Protein AF-A0AAV5KL63-F1 (afdb_monomer_lite)

Foldseek 3Di:
DPPVDDDDDDPAQQDPPRAHPQPLCPCLVVLVVCCVVVVPQEAEAEAPPHSNRVSSQVSCVVVVHHYHYDYPPPDDPPDPVVVVSVVVD

Structure (mmCIF, N/CA/C/O backbone):
data_AF-A0AAV5KL63-F1
#
_entry.id   AF-A0AAV5KL63-F1
#
loop_
_atom_site.group_PDB
_atom_site.id
_atom_site.type_symbol
_atom_site.label_atom_id
_atom_site.label_alt_id
_atom_site.label_comp_id
_atom_site.label_asym_id
_atom_site.label_entity_id
_atom_site.label_seq_id
_atom_site.pdbx_PDB_ins_code
_atom_site.Cartn_x
_atom_site.Cartn_y
_atom_site.Cartn_z
_atom_site.occupancy
_atom_site.B_iso_or_equiv
_atom_site.auth_seq_id
_atom_site.auth_comp_id
_atom_site.auth_asym_id
_atom_site.auth_atom_id
_atom_site.pdbx_PDB_model_num
ATOM 1 N N . MET A 1 1 ? 10.370 19.356 11.150 1.00 42.66 1 MET A N 1
ATOM 2 C CA . MET A 1 1 ? 8.904 19.258 10.974 1.00 42.66 1 MET A CA 1
ATOM 3 C C . MET A 1 1 ? 8.459 17.876 11.418 1.00 42.66 1 MET A C 1
ATOM 5 O O . MET A 1 1 ? 8.950 16.909 10.861 1.00 42.66 1 MET A O 1
ATOM 9 N N . THR A 1 2 ? 7.526 17.759 12.354 1.00 50.31 2 THR A N 1
ATOM 10 C CA . THR A 1 2 ? 6.673 16.561 12.456 1.00 50.31 2 THR A CA 1
ATOM 11 C C . THR A 1 2 ? 5.236 17.042 12.600 1.00 50.31 2 THR A C 1
ATOM 13 O O . THR A 1 2 ? 4.588 16.856 13.621 1.00 50.31 2 THR A O 1
ATOM 16 N N . GLY A 1 3 ? 4.752 17.750 11.575 1.00 67.06 3 GLY A N 1
ATOM 17 C CA . GLY A 1 3 ? 3.381 18.264 11.498 1.00 67.06 3 GLY A CA 1
ATOM 18 C C . GLY A 1 3 ? 2.353 17.145 11.306 1.00 67.06 3 GLY A C 1
ATOM 19 O O . GLY A 1 3 ? 1.673 17.116 10.291 1.00 67.06 3 GLY A O 1
ATOM 20 N N . GLY A 1 4 ? 2.299 16.180 12.228 1.00 84.81 4 GLY A N 1
ATOM 21 C CA . GLY A 1 4 ? 1.395 15.026 12.181 1.00 84.81 4 GLY A CA 1
ATOM 22 C C . GLY A 1 4 ? 1.849 13.857 11.297 1.00 84.81 4 GLY A C 1
ATOM 23 O O . GLY A 1 4 ? 1.171 12.834 11.261 1.00 84.81 4 GLY A O 1
ATOM 24 N N . LEU A 1 5 ? 2.994 13.960 10.610 1.00 88.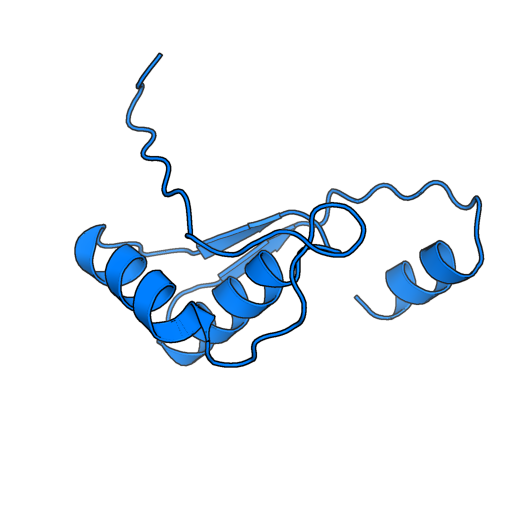88 5 LEU A N 1
ATOM 25 C CA . LEU A 1 5 ? 3.493 12.899 9.729 1.00 88.88 5 LEU A CA 1
ATOM 26 C C . LEU A 1 5 ? 4.161 11.761 10.521 1.00 88.88 5 LEU A C 1
ATOM 28 O O . LEU A 1 5 ? 5.149 11.988 11.223 1.00 88.88 5 LEU A O 1
ATOM 32 N N . LYS A 1 6 ? 3.663 10.530 10.347 1.00 92.81 6 LYS A N 1
ATOM 33 C CA . LYS A 1 6 ? 4.303 9.290 10.813 1.00 92.81 6 LYS A CA 1
ATOM 34 C C . LYS A 1 6 ? 4.909 8.537 9.633 1.00 92.81 6 LYS A C 1
ATOM 36 O O . LYS A 1 6 ? 4.266 8.387 8.599 1.00 92.81 6 LYS A O 1
ATOM 41 N N . VAL A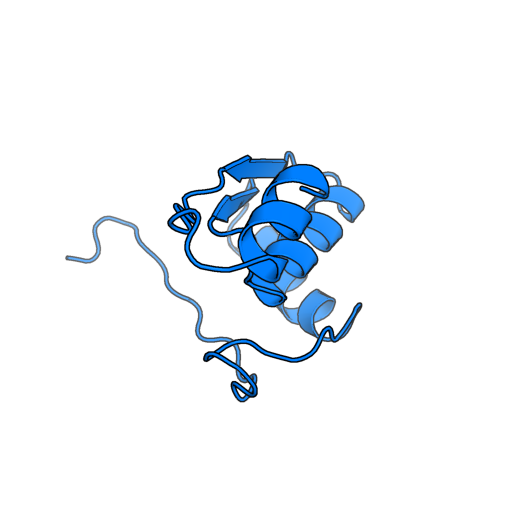 1 7 ? 6.134 8.042 9.804 1.00 93.00 7 VAL A N 1
ATOM 42 C CA . VAL A 1 7 ? 6.873 7.304 8.771 1.00 93.00 7 VAL A CA 1
ATOM 43 C C . VAL A 1 7 ? 7.218 5.916 9.296 1.00 93.00 7 VAL A C 1
ATOM 45 O O . VAL A 1 7 ? 7.817 5.788 10.363 1.00 93.00 7 VAL A O 1
ATOM 48 N N . TYR A 1 8 ? 6.855 4.884 8.536 1.00 92.81 8 TYR A N 1
ATOM 49 C CA . TYR A 1 8 ? 7.170 3.490 8.842 1.00 92.81 8 TYR A CA 1
ATOM 50 C C . TYR A 1 8 ? 8.246 2.978 7.888 1.00 92.81 8 TYR A C 1
ATOM 52 O O . TYR A 1 8 ? 8.041 2.948 6.676 1.00 92.81 8 TYR A O 1
ATOM 60 N N . TYR A 1 9 ? 9.375 2.534 8.440 1.00 90.62 9 TYR A N 1
ATOM 61 C CA . TYR A 1 9 ? 10.383 1.793 7.687 1.00 90.62 9 TYR A CA 1
ATOM 62 C C . TYR A 1 9 ? 10.047 0.304 7.736 1.00 90.62 9 TYR A C 1
ATOM 64 O O . TYR A 1 9 ? 10.102 -0.322 8.794 1.00 90.62 9 TYR A O 1
ATOM 72 N N . VAL A 1 10 ? 9.680 -0.260 6.589 1.00 87.06 10 VAL A N 1
ATOM 73 C CA . VAL A 1 10 ? 9.431 -1.699 6.452 1.00 87.06 10 VAL A CA 1
ATOM 74 C C . VAL A 1 10 ? 10.781 -2.406 6.265 1.00 87.06 10 VAL A C 1
ATOM 76 O O . VAL A 1 10 ? 11.555 -1.971 5.410 1.00 87.06 10 VAL A O 1
ATOM 79 N N . PRO A 1 11 ? 11.093 -3.480 7.017 1.00 83.00 11 PRO A N 1
ATOM 80 C CA . PRO A 1 11 ? 12.407 -4.131 7.004 1.00 83.00 11 PRO A CA 1
ATOM 81 C C . PRO A 1 11 ? 12.610 -5.043 5.778 1.00 83.00 11 PRO A C 1
ATOM 83 O O . PRO A 1 11 ? 13.083 -6.170 5.898 1.00 83.00 11 PRO A O 1
ATOM 86 N N . TRP A 1 12 ? 12.253 -4.564 4.587 1.00 81.38 12 TRP A N 1
ATOM 87 C CA . TRP A 1 12 ? 12.505 -5.251 3.326 1.00 81.38 12 TRP A CA 1
ATOM 88 C C . TRP A 1 12 ? 13.750 -4.689 2.648 1.00 81.38 12 TRP A C 1
ATOM 90 O O . TRP A 1 12 ? 13.908 -3.476 2.511 1.00 81.38 12 TRP A O 1
ATOM 100 N N . ARG A 1 13 ? 14.641 -5.580 2.202 1.00 82.00 13 ARG A N 1
ATOM 101 C CA . ARG A 1 13 ? 15.832 -5.174 1.454 1.00 82.00 13 ARG A CA 1
ATOM 102 C C . ARG A 1 13 ? 15.442 -4.783 0.026 1.00 82.00 13 ARG A C 1
ATOM 104 O O . ARG A 1 13 ? 14.851 -5.611 -0.668 1.00 82.00 13 ARG A O 1
ATOM 111 N N . PRO A 1 14 ? 15.788 -3.567 -0.431 1.00 83.31 14 PRO A N 1
ATOM 112 C CA . PRO A 1 14 ? 15.637 -3.205 -1.830 1.00 83.31 14 PRO A CA 1
ATOM 113 C C . PRO A 1 14 ? 16.462 -4.136 -2.719 1.00 83.31 14 PRO A C 1
ATOM 115 O O . PRO A 1 14 ? 17.546 -4.575 -2.337 1.00 83.31 14 PRO A O 1
ATOM 118 N N . PHE A 1 15 ? 15.946 -4.406 -3.909 1.00 81.88 15 PHE A N 1
ATOM 119 C CA . PHE A 1 15 ? 16.576 -5.238 -4.920 1.00 81.88 15 PHE A CA 1
ATOM 120 C C . PHE A 1 15 ? 16.869 -4.403 -6.175 1.00 81.88 15 PHE A C 1
ATOM 122 O O . PHE A 1 15 ? 17.872 -3.693 -6.224 1.00 81.88 15 PHE A O 1
ATOM 129 N N . LEU A 1 16 ? 15.984 -4.426 -7.172 1.00 76.31 16 LEU A N 1
ATOM 130 C CA . LEU A 1 16 ? 16.164 -3.723 -8.440 1.00 76.31 16 LEU A CA 1
ATOM 131 C C . LEU A 1 16 ? 15.546 -2.321 -8.367 1.00 76.31 16 LEU A C 1
ATOM 133 O O . LEU A 1 16 ? 14.424 -2.165 -7.898 1.00 76.31 16 LEU A O 1
ATOM 137 N N . MET A 1 17 ? 16.265 -1.289 -8.825 1.00 75.69 17 MET A N 1
ATOM 138 C CA . MET A 1 17 ? 15.776 0.105 -8.866 1.00 75.69 17 MET A CA 1
ATOM 139 C C . MET A 1 17 ? 15.238 0.629 -7.519 1.00 75.69 17 MET A C 1
ATOM 141 O O . MET A 1 17 ? 14.286 1.404 -7.471 1.00 75.69 17 ME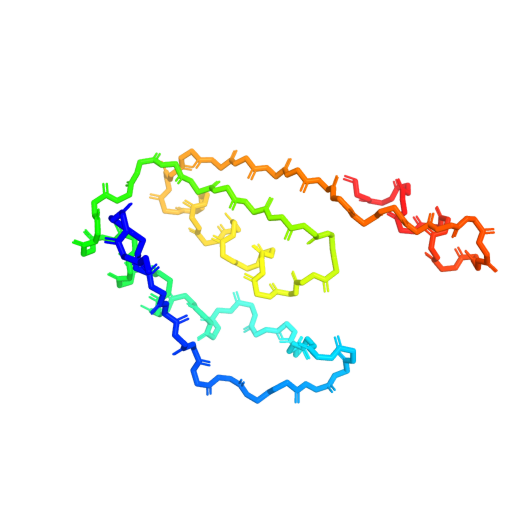T A O 1
ATOM 145 N N . LYS A 1 18 ? 15.860 0.212 -6.406 1.00 79.44 18 LYS A N 1
ATOM 146 C CA . LYS A 1 18 ? 15.416 0.512 -5.028 1.00 79.44 18 LYS A CA 1
ATOM 147 C C . LYS A 1 18 ? 14.006 -0.005 -4.696 1.00 79.44 1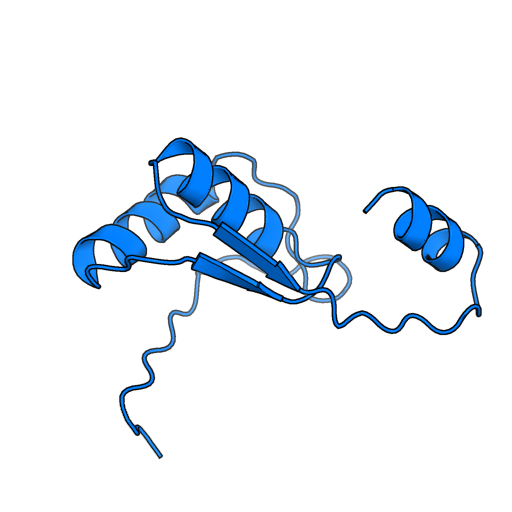8 LYS A C 1
ATOM 149 O O . LYS A 1 18 ? 13.389 0.468 -3.747 1.00 79.44 18 LYS A O 1
ATOM 154 N N . ASN A 1 19 ? 13.523 -0.984 -5.449 1.00 79.69 19 ASN A N 1
ATOM 155 C CA . ASN A 1 19 ? 12.247 -1.643 -5.246 1.00 79.69 19 ASN A CA 1
ATOM 156 C C . ASN A 1 19 ? 12.456 -3.092 -4.793 1.00 79.69 19 ASN A C 1
ATOM 158 O O . ASN A 1 19 ? 13.520 -3.670 -5.012 1.00 79.69 19 ASN A O 1
ATOM 162 N N . THR A 1 20 ? 11.460 -3.685 -4.146 1.00 84.44 20 THR A N 1
ATOM 163 C CA . THR A 1 20 ? 11.503 -5.086 -3.702 1.00 84.44 20 THR A CA 1
ATOM 164 C C . THR A 1 20 ? 10.910 -5.998 -4.774 1.00 84.44 20 THR A C 1
ATOM 166 O O . THR A 1 20 ? 10.176 -5.535 -5.648 1.00 84.44 20 THR A O 1
ATOM 169 N N . LEU A 1 21 ? 11.194 -7.301 -4.719 1.00 84.44 21 LEU A N 1
ATOM 170 C CA . LEU A 1 21 ? 10.416 -8.265 -5.504 1.00 84.44 21 LEU A CA 1
ATOM 171 C C . LEU A 1 21 ? 8.954 -8.276 -5.016 1.00 84.44 21 LEU A C 1
ATOM 173 O O . LEU A 1 21 ? 8.726 -7.988 -3.837 1.00 84.44 21 LEU A O 1
ATOM 177 N N . PRO A 1 22 ? 7.975 -8.610 -5.879 1.00 81.50 22 PRO A N 1
ATOM 178 C CA . PRO A 1 22 ? 6.619 -8.896 -5.433 1.00 81.50 22 PRO A CA 1
ATOM 179 C C . PRO A 1 22 ? 6.646 -10.044 -4.420 1.00 81.50 22 PRO A C 1
ATOM 181 O O . PRO A 1 22 ? 7.099 -11.150 -4.710 1.00 81.50 22 PRO A O 1
ATOM 184 N N . THR A 1 23 ? 6.194 -9.754 -3.211 1.00 78.88 23 THR A N 1
ATOM 185 C CA . THR A 1 23 ? 6.020 -10.693 -2.107 1.00 78.88 23 THR A CA 1
ATOM 186 C C . THR A 1 23 ? 4.605 -11.273 -2.056 1.00 78.88 23 THR A C 1
ATOM 188 O O . THR A 1 23 ? 4.392 -12.241 -1.327 1.00 78.88 23 THR A O 1
ATOM 191 N N . PHE A 1 24 ? 3.664 -10.698 -2.821 1.00 74.75 24 PHE A N 1
ATOM 192 C CA . PHE A 1 24 ? 2.221 -10.972 -2.907 1.00 74.75 24 PHE A CA 1
ATOM 193 C C . PHE A 1 24 ? 1.467 -10.869 -1.581 1.00 74.75 24 PHE A C 1
ATOM 195 O O . PHE A 1 24 ? 0.507 -10.120 -1.511 1.00 74.75 24 PHE A O 1
ATOM 202 N N . TYR A 1 25 ? 1.890 -11.596 -0.545 1.00 82.31 25 TYR A N 1
ATOM 203 C CA . TYR A 1 25 ? 1.328 -11.586 0.809 1.00 82.31 25 TYR A CA 1
ATOM 204 C C . TYR A 1 25 ? 2.358 -11.246 1.892 1.00 82.31 25 TYR A C 1
ATOM 206 O O . TYR A 1 25 ? 1.982 -11.034 3.045 1.00 82.31 25 TYR A O 1
ATOM 214 N N . GLY A 1 26 ? 3.653 -11.187 1.562 1.00 86.81 26 GLY A N 1
ATOM 215 C CA . GLY A 1 26 ? 4.714 -10.951 2.548 1.00 86.81 26 GLY A CA 1
ATOM 216 C C . GLY A 1 26 ? 4.608 -9.599 3.262 1.00 86.81 26 GLY A C 1
ATOM 217 O O . GLY A 1 26 ? 5.027 -9.474 4.413 1.00 86.81 26 GLY A O 1
ATOM 218 N N . THR A 1 27 ? 4.015 -8.590 2.621 1.00 90.62 27 THR A N 1
ATOM 219 C CA . THR A 1 27 ? 3.794 -7.256 3.201 1.00 90.62 27 THR A CA 1
ATOM 220 C C . THR A 1 27 ? 2.433 -7.106 3.898 1.00 90.62 27 THR A C 1
ATOM 222 O O . THR A 1 27 ? 2.244 -6.157 4.665 1.00 90.62 27 THR A O 1
ATOM 225 N N . LEU A 1 28 ? 1.505 -8.058 3.746 1.00 93.56 28 LEU A N 1
ATOM 226 C CA . LEU A 1 28 ? 0.169 -7.990 4.348 1.00 93.56 28 LEU A CA 1
ATOM 227 C C . LEU A 1 28 ? 0.188 -7.795 5.876 1.00 93.56 28 LEU A C 1
ATOM 229 O O . LEU A 1 28 ? -0.524 -6.904 6.348 1.00 93.56 28 LEU A O 1
ATOM 233 N N . PRO A 1 29 ? 0.977 -8.545 6.680 1.00 94.19 29 PRO A N 1
ATOM 234 C CA . PRO A 1 29 ? 0.936 -8.405 8.136 1.00 94.19 29 PRO A CA 1
ATOM 235 C C . PRO A 1 29 ? 1.309 -6.997 8.610 1.00 94.19 29 PRO A C 1
ATOM 237 O O . PRO A 1 29 ? 0.668 -6.457 9.518 1.00 94.19 29 PRO A O 1
ATOM 240 N N . ILE A 1 30 ? 2.316 -6.380 7.979 1.00 93.81 30 ILE A N 1
ATOM 241 C CA . ILE A 1 30 ? 2.780 -5.045 8.364 1.00 93.81 30 ILE A CA 1
ATOM 242 C C . ILE A 1 30 ? 1.811 -3.960 7.887 1.00 93.81 30 ILE A C 1
ATOM 244 O O . ILE A 1 30 ? 1.452 -3.090 8.680 1.00 93.81 30 ILE A O 1
ATOM 248 N N . ILE A 1 31 ? 1.309 -4.056 6.649 1.00 95.12 31 ILE A N 1
ATOM 249 C CA . ILE A 1 31 ? 0.320 -3.116 6.104 1.00 95.12 31 ILE A CA 1
ATOM 250 C C . ILE A 1 31 ? -0.947 -3.140 6.961 1.00 95.12 31 ILE A C 1
ATOM 252 O O . ILE A 1 31 ? -1.361 -2.103 7.474 1.00 95.12 31 ILE A O 1
ATOM 256 N N . ARG A 1 32 ? -1.509 -4.328 7.221 1.00 96.31 32 ARG A N 1
ATOM 257 C CA . ARG A 1 32 ? -2.692 -4.498 8.076 1.00 96.31 32 ARG A CA 1
ATOM 258 C C . ARG A 1 32 ? -2.500 -3.871 9.456 1.00 96.31 32 ARG A C 1
ATOM 260 O O . ARG A 1 32 ? -3.388 -3.171 9.941 1.00 96.31 32 ARG A O 1
ATOM 267 N N . THR A 1 33 ? -1.352 -4.118 10.085 1.00 97.00 33 THR A N 1
ATOM 268 C CA . THR A 1 33 ? -1.052 -3.588 11.423 1.00 97.00 33 THR A CA 1
ATOM 269 C C . THR A 1 33 ? -1.039 -2.061 11.426 1.00 97.00 33 THR A C 1
ATOM 271 O O . THR A 1 33 ? -1.625 -1.455 12.321 1.00 97.00 33 THR A O 1
ATOM 274 N N . ILE A 1 34 ? -0.423 -1.436 10.418 1.00 96.19 34 ILE A N 1
ATOM 275 C CA . ILE A 1 34 ? -0.369 0.025 10.292 1.00 96.19 34 ILE A CA 1
ATOM 276 C C . ILE A 1 34 ? -1.773 0.596 10.071 1.00 96.19 34 ILE A C 1
ATOM 278 O O . ILE A 1 34 ? -2.188 1.473 10.825 1.00 96.19 34 ILE A O 1
ATOM 282 N N . LEU A 1 35 ? -2.525 0.073 9.095 1.00 97.50 35 LEU A N 1
ATOM 283 C CA . LEU A 1 35 ? -3.842 0.610 8.732 1.00 97.50 35 LEU A CA 1
ATOM 284 C C . LEU A 1 35 ? -4.835 0.574 9.903 1.00 97.50 35 LEU A C 1
ATOM 286 O O . LEU A 1 35 ? -5.533 1.559 10.149 1.00 97.50 35 LEU A O 1
ATOM 290 N N . ILE A 1 36 ? -4.864 -0.531 10.656 1.00 97.88 36 ILE A N 1
ATOM 291 C CA . ILE A 1 36 ? -5.752 -0.691 11.817 1.00 97.88 36 ILE A CA 1
ATOM 292 C C . ILE A 1 36 ? -5.306 0.211 12.973 1.00 97.88 36 ILE A C 1
ATOM 294 O O . ILE A 1 36 ? -6.127 0.929 13.543 1.00 97.88 36 ILE A O 1
ATOM 298 N N . ARG A 1 37 ? -4.012 0.194 13.321 1.00 97.44 37 ARG A N 1
ATOM 299 C CA . ARG A 1 37 ? -3.474 0.964 14.455 1.00 97.44 37 ARG A CA 1
ATOM 300 C C . ARG A 1 37 ? -3.659 2.465 14.264 1.00 97.44 37 ARG A C 1
ATOM 302 O O . ARG A 1 37 ? -3.992 3.167 15.214 1.00 97.44 37 ARG A O 1
ATOM 309 N N . GLU A 1 38 ? -3.433 2.940 13.046 1.00 96.25 38 GLU A N 1
ATOM 310 C CA . GLU A 1 38 ? -3.499 4.358 12.702 1.00 96.25 38 GLU A CA 1
ATOM 311 C C . GLU A 1 38 ? -4.913 4.812 12.315 1.00 96.25 38 GLU A C 1
ATOM 313 O O . GLU A 1 38 ? -5.117 5.991 12.041 1.00 96.25 38 GLU A O 1
ATOM 318 N N . LYS A 1 39 ? -5.903 3.903 12.345 1.00 96.56 39 LYS A N 1
ATOM 319 C CA . LYS A 1 39 ? -7.307 4.178 11.994 1.00 96.56 39 LYS A CA 1
ATOM 320 C C . LYS A 1 39 ? -7.434 4.853 10.624 1.00 96.56 39 LYS A C 1
ATOM 322 O O . LYS A 1 39 ? -8.181 5.817 10.454 1.00 96.56 39 LYS A O 1
ATOM 327 N N . ILE A 1 40 ? -6.677 4.349 9.652 1.00 97.06 40 ILE A N 1
ATOM 328 C CA . ILE A 1 40 ? -6.687 4.869 8.284 1.00 97.06 40 ILE A CA 1
ATOM 329 C C . ILE A 1 40 ? -8.081 4.682 7.676 1.00 97.06 40 ILE A C 1
ATOM 331 O O . ILE A 1 40 ? -8.753 3.698 7.954 1.00 97.06 40 ILE A O 1
ATOM 335 N N . SER A 1 41 ? -8.531 5.620 6.846 1.00 97.19 41 SER A N 1
ATOM 336 C CA . SER A 1 41 ? -9.812 5.536 6.122 1.00 97.19 41 SER A CA 1
ATOM 337 C C . SER A 1 41 ? -9.644 5.513 4.599 1.00 97.19 41 SER A C 1
ATOM 339 O O . SER A 1 41 ? -10.539 5.059 3.883 1.00 97.19 41 SER A O 1
ATOM 341 N N . LEU A 1 42 ? -8.492 5.975 4.109 1.00 96.94 42 LEU A N 1
ATOM 342 C CA . LEU A 1 42 ? -8.126 6.069 2.702 1.00 96.94 42 LEU A CA 1
ATOM 343 C C . LEU A 1 42 ? -6.643 5.736 2.550 1.00 96.94 42 LEU A C 1
ATOM 345 O O . LEU A 1 42 ? -5.808 6.292 3.264 1.00 96.94 42 LEU A O 1
ATOM 349 N N . VAL A 1 43 ? -6.318 4.867 1.598 1.00 97.44 43 VAL A N 1
ATOM 350 C CA . VAL A 1 43 ? -4.933 4.577 1.221 1.00 97.44 43 VAL A CA 1
ATOM 351 C C . VAL A 1 43 ? -4.659 5.197 -0.138 1.00 97.44 43 VAL A C 1
ATOM 353 O O . VAL A 1 43 ? -5.323 4.876 -1.122 1.00 97.44 43 VAL A O 1
ATOM 356 N N . HIS A 1 44 ? -3.676 6.090 -0.187 1.00 96.06 44 HIS A N 1
ATOM 357 C CA . HIS A 1 44 ? -3.242 6.740 -1.417 1.00 96.06 44 HIS A CA 1
ATOM 358 C C . HIS A 1 44 ? -1.842 6.248 -1.786 1.00 96.06 44 HIS A C 1
ATOM 360 O O . HIS A 1 44 ? -0.881 6.471 -1.052 1.00 96.06 44 HIS A O 1
ATOM 366 N N . GLY A 1 45 ? -1.742 5.541 -2.908 1.00 92.75 45 GLY A N 1
ATOM 367 C CA . GLY A 1 45 ? -0.484 5.077 -3.475 1.00 92.75 45 GLY A CA 1
ATOM 368 C C . GLY A 1 45 ? 0.043 6.022 -4.551 1.00 92.75 45 GLY A C 1
ATOM 369 O O . GLY A 1 45 ? -0.714 6.503 -5.394 1.00 92.75 45 GLY A O 1
ATOM 370 N N . HIS A 1 46 ? 1.355 6.247 -4.541 1.00 89.50 46 HIS A N 1
ATOM 371 C CA . HIS A 1 46 ? 2.059 7.024 -5.556 1.00 89.50 46 HIS A CA 1
ATOM 372 C C . HIS A 1 46 ? 3.147 6.173 -6.221 1.00 89.50 46 HIS A C 1
ATOM 374 O O . HIS A 1 46 ? 3.801 5.376 -5.5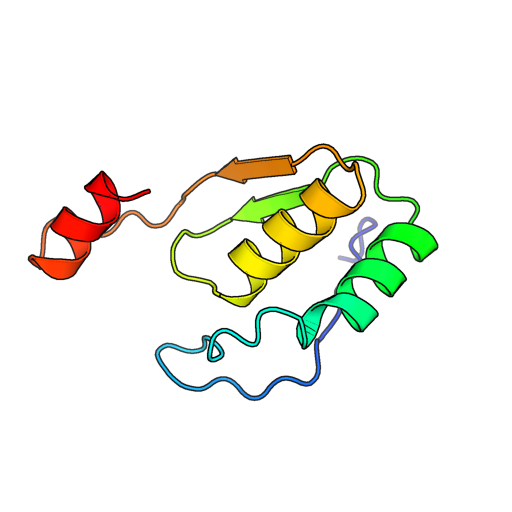45 1.00 89.50 46 HIS A O 1
ATOM 380 N N . ARG A 1 47 ? 3.397 6.438 -7.511 1.00 79.31 47 ARG A N 1
ATOM 381 C CA . ARG A 1 47 ? 4.382 5.782 -8.403 1.00 79.31 47 ARG A CA 1
ATOM 382 C C . ARG A 1 47 ? 4.008 4.371 -8.863 1.00 79.31 47 ARG A C 1
ATOM 384 O O . ARG A 1 47 ? 3.977 3.428 -8.072 1.00 79.31 47 ARG A O 1
ATOM 391 N N . ALA A 1 48 ? 3.904 4.217 -10.177 1.00 73.62 48 ALA A N 1
ATOM 392 C CA . ALA A 1 48 ? 3.583 2.972 -10.869 1.00 73.62 48 ALA A CA 1
ATOM 393 C C . ALA A 1 48 ? 4.585 1.821 -10.691 1.00 73.62 48 ALA A C 1
ATOM 395 O O . ALA A 1 48 ? 4.224 0.658 -10.814 1.00 73.62 48 ALA A O 1
ATOM 396 N N . PHE A 1 49 ? 5.844 2.104 -10.360 1.00 75.19 49 PHE A N 1
ATOM 397 C CA . PHE A 1 49 ? 6.887 1.069 -10.332 1.00 75.19 49 PHE A CA 1
ATOM 398 C C . PHE A 1 49 ? 7.266 0.598 -8.931 1.00 75.19 49 PHE A C 1
ATOM 400 O O . PHE A 1 49 ? 8.256 -0.106 -8.776 1.00 75.19 49 PHE A O 1
ATOM 407 N N . SER A 1 50 ? 6.521 0.980 -7.891 1.00 83.81 50 SER A N 1
ATOM 408 C CA . SER A 1 50 ? 6.769 0.475 -6.537 1.00 83.81 50 SER A CA 1
ATOM 409 C C . SER A 1 50 ? 5.947 -0.789 -6.286 1.00 83.81 50 SER A C 1
ATOM 411 O O . SER A 1 50 ? 4.719 -0.734 -6.279 1.00 83.81 50 SER A O 1
ATOM 413 N N . THR A 1 51 ? 6.605 -1.926 -6.038 1.00 88.25 51 THR A N 1
ATOM 414 C CA . THR A 1 51 ? 5.913 -3.190 -5.717 1.00 88.25 51 THR A CA 1
ATOM 415 C C . THR A 1 51 ? 5.213 -3.071 -4.374 1.00 88.25 51 THR A C 1
ATOM 417 O O . THR A 1 51 ? 4.039 -3.405 -4.271 1.00 88.25 51 THR A O 1
ATOM 420 N N . LEU A 1 52 ? 5.879 -2.472 -3.383 1.00 89.88 52 LEU A N 1
ATOM 421 C CA . LEU A 1 52 ? 5.280 -2.173 -2.083 1.00 89.88 52 LEU A CA 1
ATOM 422 C C . LEU A 1 52 ? 4.019 -1.300 -2.201 1.00 89.88 52 LEU A C 1
ATOM 424 O O . LEU A 1 52 ? 3.062 -1.530 -1.471 1.00 89.88 52 LEU A O 1
ATOM 428 N N . CYS A 1 53 ? 3.996 -0.318 -3.112 1.00 91.56 53 CYS A N 1
ATOM 429 C CA . CYS A 1 53 ? 2.813 0.513 -3.360 1.00 91.56 53 CYS A CA 1
ATOM 430 C C . CYS A 1 53 ? 1.632 -0.329 -3.861 1.00 91.56 53 CYS A C 1
ATOM 432 O O . CYS A 1 53 ? 0.550 -0.279 -3.279 1.00 91.56 53 CYS A O 1
ATOM 434 N N . HIS A 1 54 ? 1.852 -1.153 -4.888 1.00 91.25 54 HIS A N 1
ATOM 435 C CA . HIS A 1 54 ? 0.799 -1.988 -5.472 1.00 91.25 54 HIS A CA 1
ATOM 436 C C . HIS A 1 54 ? 0.303 -3.053 -4.493 1.00 91.25 54 HIS A C 1
ATOM 438 O O . HIS A 1 54 ? -0.900 -3.279 -4.391 1.00 91.25 54 HIS A O 1
ATOM 444 N N . GLU A 1 55 ? 1.201 -3.656 -3.714 1.00 92.69 55 GLU A N 1
ATOM 445 C CA . GLU A 1 55 ? 0.823 -4.595 -2.657 1.00 92.69 55 GLU A CA 1
ATOM 446 C C . GLU A 1 55 ? 0.029 -3.911 -1.547 1.00 92.69 55 GLU A C 1
ATOM 448 O O . GLU A 1 55 ? -1.011 -4.418 -1.136 1.00 92.69 55 GLU A O 1
ATOM 453 N N . ALA A 1 56 ? 0.461 -2.731 -1.095 1.00 94.19 56 ALA A N 1
ATOM 454 C CA . ALA A 1 56 ? -0.260 -1.971 -0.082 1.00 94.19 56 ALA A CA 1
ATOM 455 C C . ALA A 1 56 ? -1.677 -1.608 -0.547 1.00 94.19 56 ALA A C 1
ATOM 457 O O . ALA A 1 56 ? -2.623 -1.765 0.224 1.00 94.19 56 ALA A O 1
ATOM 458 N N . LEU A 1 57 ? -1.836 -1.171 -1.802 1.00 95.50 57 LEU A N 1
ATOM 459 C CA . LEU A 1 57 ? -3.142 -0.871 -2.392 1.00 95.50 57 LEU A CA 1
ATOM 460 C C . LEU A 1 57 ? -4.009 -2.126 -2.529 1.00 95.50 57 LEU A C 1
ATOM 462 O O . LEU A 1 57 ? -5.171 -2.104 -2.132 1.00 95.50 57 LEU A O 1
ATOM 466 N N . MET A 1 58 ? -3.450 -3.231 -3.026 1.00 95.00 58 MET A N 1
ATOM 467 C CA . MET A 1 58 ? -4.166 -4.501 -3.177 1.00 95.00 58 MET A CA 1
ATOM 468 C C . MET A 1 58 ? -4.631 -5.054 -1.821 1.00 95.00 58 MET A C 1
ATOM 470 O O . MET A 1 58 ? -5.794 -5.433 -1.663 1.00 95.00 58 MET A O 1
ATOM 474 N N . HIS A 1 59 ? -3.760 -5.033 -0.811 1.00 96.00 59 HIS A N 1
ATOM 475 C CA . HIS A 1 59 ? -4.091 -5.431 0.555 1.00 96.00 59 HIS A CA 1
ATOM 476 C C . HIS A 1 59 ? -5.145 -4.523 1.184 1.00 96.00 59 HIS A C 1
ATOM 478 O O . HIS A 1 59 ? -6.121 -5.020 1.743 1.00 96.00 59 HIS A O 1
ATOM 484 N N . ALA A 1 60 ? -4.989 -3.204 1.062 1.00 97.00 60 ALA A N 1
ATOM 485 C CA . ALA A 1 60 ? -5.954 -2.240 1.578 1.00 97.00 60 ALA A CA 1
ATOM 486 C C . ALA A 1 60 ? -7.336 -2.427 0.938 1.00 97.00 60 ALA A C 1
ATOM 488 O O . ALA A 1 60 ? -8.339 -2.479 1.649 1.00 97.00 60 ALA A O 1
ATOM 489 N N . HIS A 1 61 ? -7.388 -2.604 -0.384 1.00 96.62 61 HIS A N 1
ATOM 490 C CA . HIS A 1 61 ? -8.629 -2.865 -1.105 1.00 96.62 61 HIS A CA 1
ATOM 491 C C . HIS A 1 61 ? -9.294 -4.166 -0.637 1.00 96.62 61 HIS A C 1
ATOM 493 O O . HIS A 1 61 ? -10.480 -4.171 -0.316 1.00 96.62 61 HIS A O 1
ATOM 499 N N . THR A 1 62 ? -8.515 -5.245 -0.493 1.00 95.50 62 THR A N 1
ATOM 500 C CA . THR A 1 62 ? -9.000 -6.544 0.014 1.00 95.50 62 THR A CA 1
ATOM 501 C C . THR A 1 62 ? -9.550 -6.440 1.440 1.00 95.50 62 THR A C 1
ATOM 503 O O . THR A 1 62 ? -10.492 -7.136 1.806 1.00 95.50 62 THR A O 1
ATOM 506 N N . MET A 1 63 ? -8.987 -5.549 2.255 1.00 97.06 63 MET A N 1
ATOM 507 C CA . MET A 1 63 ? -9.451 -5.270 3.616 1.00 97.06 63 MET A CA 1
ATOM 508 C C . MET A 1 63 ? -10.660 -4.315 3.682 1.00 97.06 63 MET A C 1
ATOM 510 O O . MET A 1 63 ? -11.123 -4.012 4.780 1.00 97.06 63 MET A O 1
ATOM 514 N N . GLY A 1 64 ? -11.172 -3.833 2.544 1.00 97.00 64 GLY A N 1
ATOM 515 C CA . GLY A 1 64 ? -12.337 -2.946 2.473 1.00 97.00 64 GLY A CA 1
ATOM 516 C C . GLY A 1 64 ? -12.029 -1.451 2.609 1.00 97.00 64 GLY A C 1
ATOM 517 O O . GLY A 1 64 ? -12.952 -0.653 2.780 1.00 97.00 64 GLY A O 1
ATOM 518 N N . TYR A 1 65 ? -10.760 -1.038 2.533 1.00 98.06 65 TYR A N 1
ATOM 519 C CA . TYR A 1 65 ? -10.406 0.382 2.523 1.00 98.06 65 TYR A CA 1
ATOM 520 C C . TYR A 1 65 ? -10.661 1.014 1.155 1.00 98.06 65 TYR A C 1
ATOM 522 O O . TYR A 1 65 ? -10.513 0.385 0.105 1.00 98.06 65 TYR A O 1
ATOM 530 N N . LYS A 1 66 ? -10.977 2.313 1.166 1.00 97.94 66 LYS A N 1
ATOM 531 C CA . LYS A 1 66 ? -10.946 3.127 -0.050 1.00 97.94 66 LYS A CA 1
ATOM 532 C C . LYS A 1 66 ? -9.493 3.283 -0.482 1.00 97.94 66 LYS A C 1
ATOM 534 O O . LYS A 1 66 ? -8.629 3.580 0.347 1.00 97.94 66 LYS A O 1
ATOM 539 N N . VAL A 1 67 ? -9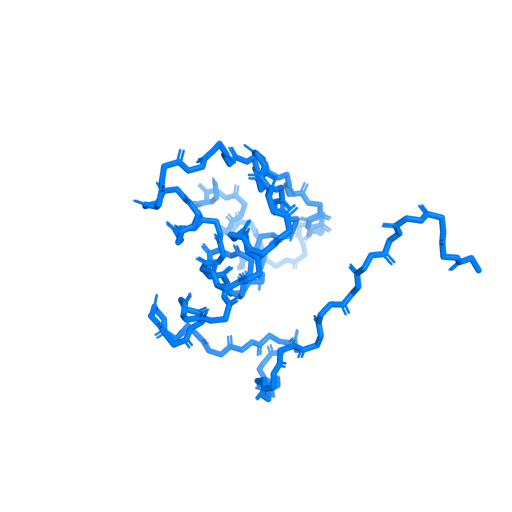.239 3.097 -1.770 1.00 97.44 67 VAL A N 1
ATOM 540 C CA . VAL A 1 67 ? -7.901 3.185 -2.352 1.00 97.44 67 VAL A CA 1
ATOM 541 C C . VAL A 1 67 ? -7.902 4.174 -3.507 1.00 97.44 67 VAL A C 1
ATOM 543 O O . VAL A 1 67 ? -8.843 4.210 -4.296 1.00 97.44 67 VAL A O 1
ATOM 546 N N . VAL A 1 68 ? -6.857 4.992 -3.585 1.00 96.06 68 VAL A N 1
ATOM 547 C CA . VAL A 1 68 ? -6.602 5.904 -4.702 1.00 96.06 68 VAL A CA 1
ATOM 548 C C . VAL A 1 68 ? -5.167 5.693 -5.147 1.00 96.06 68 VAL A C 1
ATOM 550 O O . VAL A 1 68 ? -4.253 5.604 -4.327 1.00 96.06 68 VAL A O 1
ATOM 553 N N . PHE A 1 69 ? -4.968 5.614 -6.452 1.00 92.81 69 PHE A N 1
ATOM 554 C CA . PHE A 1 69 ? -3.648 5.563 -7.048 1.00 92.81 69 PHE A CA 1
ATOM 555 C C . PHE A 1 69 ? -3.468 6.799 -7.919 1.00 92.81 69 PHE A C 1
ATOM 557 O O . PHE A 1 69 ? -4.329 7.107 -8.742 1.00 92.81 69 PHE A O 1
ATOM 564 N N . THR A 1 70 ? -2.364 7.515 -7.726 1.00 88.31 70 THR A N 1
ATOM 565 C CA . THR A 1 70 ? -1.951 8.558 -8.664 1.00 88.31 70 THR A CA 1
ATOM 566 C C . THR A 1 70 ? -0.539 8.280 -9.123 1.00 88.31 70 THR A C 1
ATOM 568 O O . THR A 1 70 ? 0.409 8.221 -8.329 1.00 88.31 70 THR A O 1
ATOM 571 N N . ASP A 1 71 ? -0.390 8.130 -10.431 1.00 81.31 71 ASP A N 1
ATOM 572 C CA . ASP A 1 71 ? 0.926 7.971 -10.996 1.00 81.31 71 ASP A CA 1
ATOM 573 C C . ASP A 1 71 ? 1.608 9.328 -11.191 1.00 81.31 71 ASP A C 1
ATOM 575 O O . ASP A 1 71 ? 1.048 10.273 -11.742 1.00 81.31 71 ASP A O 1
ATOM 579 N N . HIS A 1 72 ? 2.841 9.414 -10.699 1.00 71.38 72 HIS A N 1
ATOM 580 C CA . HIS A 1 72 ? 3.742 10.544 -10.938 1.00 71.38 72 HIS A CA 1
ATOM 581 C C . HIS A 1 72 ? 5.023 10.078 -11.627 1.00 71.38 72 HIS A C 1
ATOM 583 O O . HIS A 1 72 ? 6.000 10.826 -11.703 1.00 71.38 72 HIS A O 1
ATOM 589 N N . SER A 1 73 ? 5.045 8.831 -12.101 1.00 64.12 73 SER A N 1
ATOM 590 C CA . SER A 1 73 ? 6.087 8.310 -12.958 1.00 64.12 73 SER A CA 1
ATOM 591 C C . SER A 1 73 ? 5.926 8.919 -14.351 1.00 64.12 73 SER A C 1
ATOM 593 O O . SER A 1 73 ? 5.539 8.260 -15.303 1.00 64.12 73 SER A O 1
ATOM 595 N N . LEU A 1 74 ? 6.269 10.203 -14.486 1.00 53.00 74 LEU A N 1
ATOM 596 C CA . LEU A 1 74 ? 6.573 10.813 -15.777 1.00 53.00 74 LEU A CA 1
ATOM 597 C C . LEU A 1 74 ? 7.831 10.132 -16.331 1.00 53.00 74 LEU A C 1
ATOM 599 O O . LEU A 1 74 ? 8.935 10.668 -16.243 1.00 53.00 74 LEU A O 1
ATOM 603 N N . TYR A 1 75 ? 7.694 8.918 -16.857 1.00 51.34 75 TYR A N 1
ATOM 604 C CA . TYR A 1 75 ? 8.721 8.388 -17.730 1.00 51.34 75 TYR A CA 1
ATOM 605 C C . TYR A 1 75 ? 8.696 9.239 -18.990 1.00 51.34 75 TYR A C 1
ATOM 607 O O . TYR A 1 75 ? 7.678 9.333 -19.678 1.00 51.34 75 TYR A O 1
ATOM 615 N N . GLY A 1 76 ? 9.827 9.878 -19.289 1.00 50.00 76 GLY A N 1
ATOM 616 C CA . GLY A 1 76 ? 10.056 10.366 -20.639 1.00 50.00 76 GLY A CA 1
ATOM 617 C C . GLY A 1 76 ? 9.883 9.197 -21.607 1.00 50.00 76 GLY A C 1
ATOM 618 O O . GLY A 1 76 ? 10.210 8.061 -21.263 1.00 50.00 76 GLY A O 1
ATOM 619 N N . PHE A 1 77 ? 9.383 9.464 -22.811 1.00 53.38 77 PHE A N 1
ATOM 620 C CA . PHE A 1 77 ? 9.199 8.495 -23.903 1.00 53.38 77 PHE A CA 1
ATOM 621 C C . PHE A 1 77 ? 10.529 7.897 -24.432 1.00 53.38 77 PHE A C 1
ATOM 623 O O . PHE A 1 77 ? 10.668 7.626 -25.619 1.00 53.38 77 PHE A O 1
ATOM 630 N N . ALA A 1 78 ? 11.538 7.751 -23.575 1.00 56.75 78 ALA A N 1
ATOM 631 C CA . ALA A 1 78 ? 12.914 7.425 -23.908 1.00 56.75 78 ALA A CA 1
ATOM 632 C C . ALA A 1 78 ? 13.147 5.927 -24.148 1.00 56.75 78 ALA A C 1
ATOM 634 O O . ALA A 1 78 ? 14.160 5.573 -24.744 1.00 56.75 78 ALA A O 1
ATOM 635 N N . ASP A 1 79 ? 12.244 5.046 -23.705 1.00 59.28 79 ASP A N 1
ATOM 636 C CA . ASP A 1 79 ? 12.389 3.602 -23.893 1.00 59.28 79 ASP A CA 1
ATOM 637 C C . ASP A 1 79 ? 11.033 2.891 -24.085 1.00 59.28 79 ASP A C 1
ATOM 639 O O . ASP A 1 79 ? 9.993 3.311 -23.571 1.00 59.28 79 ASP A O 1
ATOM 643 N N . VAL A 1 80 ? 11.053 1.798 -24.853 1.00 62.69 80 VAL A N 1
ATOM 644 C CA . VAL A 1 80 ? 9.867 1.006 -25.221 1.00 62.69 80 VAL A CA 1
ATOM 645 C C . VAL A 1 80 ? 9.202 0.380 -23.993 1.00 62.69 80 VAL A C 1
ATOM 647 O O . VAL A 1 80 ? 7.975 0.294 -23.953 1.00 62.69 80 VAL A O 1
ATOM 650 N N . GLY A 1 81 ? 9.979 -0.006 -22.975 1.00 62.84 81 GLY A N 1
ATOM 651 C CA . GLY A 1 81 ? 9.455 -0.520 -21.710 1.00 62.84 81 GLY A CA 1
ATOM 652 C C . GLY A 1 81 ? 8.596 0.513 -20.981 1.00 62.84 81 GLY A C 1
ATOM 653 O O . GLY A 1 81 ? 7.491 0.202 -20.539 1.00 62.84 81 GLY A O 1
ATOM 654 N N . SER A 1 82 ? 9.049 1.763 -20.946 1.00 57.78 82 SER A N 1
ATOM 655 C CA . SER A 1 82 ? 8.318 2.889 -20.362 1.00 57.78 82 SER A CA 1
ATOM 656 C C . SER A 1 82 ? 7.020 3.204 -21.117 1.00 57.78 82 SER A C 1
ATOM 658 O O . SER A 1 82 ? 5.981 3.437 -20.501 1.00 57.78 82 SER A O 1
ATOM 660 N N . ILE A 1 83 ? 7.043 3.152 -22.456 1.00 64.25 83 ILE A N 1
ATOM 661 C CA . ILE A 1 83 ? 5.848 3.354 -23.298 1.00 64.25 83 ILE A CA 1
ATOM 662 C C . ILE A 1 83 ? 4.841 2.216 -23.110 1.00 64.25 83 ILE A C 1
ATOM 664 O O . ILE A 1 83 ? 3.636 2.460 -23.043 1.00 64.25 83 ILE A O 1
ATOM 668 N N . HIS A 1 84 ? 5.320 0.974 -23.045 1.00 65.69 84 HIS A N 1
ATOM 669 C CA . HIS A 1 84 ? 4.459 -0.185 -22.853 1.00 65.69 84 HIS A CA 1
ATOM 670 C C . HIS A 1 84 ? 3.787 -0.156 -21.478 1.00 65.69 84 HIS A C 1
ATOM 672 O O . HIS A 1 84 ? 2.579 -0.351 -21.397 1.00 65.69 84 HIS A O 1
ATOM 678 N N . MET A 1 85 ? 4.524 0.167 -20.412 1.00 60.81 85 MET A N 1
ATOM 679 C CA . MET A 1 85 ? 3.948 0.205 -19.065 1.00 60.81 85 MET A CA 1
ATOM 680 C C . MET A 1 85 ? 2.943 1.335 -18.867 1.00 60.81 85 MET A C 1
ATOM 682 O O . MET A 1 85 ? 1.915 1.099 -18.243 1.00 60.81 85 MET A O 1
ATOM 686 N N . ASN A 1 86 ? 3.144 2.499 -19.495 1.00 60.53 86 ASN A N 1
ATOM 687 C CA . ASN A 1 86 ? 2.127 3.558 -19.522 1.00 60.53 86 ASN A CA 1
ATOM 688 C C . ASN A 1 86 ? 0.789 3.119 -20.153 1.00 60.53 86 ASN A C 1
ATOM 690 O O . ASN A 1 86 ? -0.214 3.787 -19.939 1.00 60.53 86 ASN A O 1
ATOM 694 N N . LYS A 1 87 ? 0.760 2.042 -20.953 1.00 60.91 87 LYS A N 1
ATOM 695 C CA . LYS A 1 87 ? -0.484 1.477 -21.512 1.00 60.91 87 LYS A CA 1
ATOM 696 C C . LYS A 1 87 ? -1.105 0.366 -20.662 1.00 60.91 87 LYS A C 1
ATOM 698 O O . LYS A 1 87 ? -2.249 0.009 -20.920 1.00 60.91 87 LYS A O 1
ATOM 703 N N . VAL A 1 88 ? -0.336 -0.246 -19.762 1.00 61.38 88 VAL A N 1
ATOM 704 C CA . VAL A 1 88 ? -0.762 -1.409 -18.958 1.00 61.38 88 VAL A CA 1
ATOM 705 C C . VAL A 1 88 ? -1.251 -0.989 -17.566 1.00 61.38 88 VAL A C 1
ATOM 707 O O . VAL A 1 88 ? -1.985 -1.743 -16.930 1.00 61.38 88 VAL A O 1
ATOM 710 N N . LEU A 1 89 ? -0.854 0.203 -17.113 1.00 55.28 89 LEU A N 1
ATOM 711 C CA . LEU A 1 89 ? -1.382 0.888 -15.927 1.00 55.28 89 LEU A CA 1
ATOM 712 C C . LEU A 1 89 ? -2.763 1.492 -16.196 1.00 55.28 89 LEU A C 1
ATOM 714 O O . LEU A 1 89 ? -3.588 1.449 -15.256 1.00 55.28 89 LEU A O 1
#

Organism: NCBI:txid152421

Radius of gyration: 14.48 Å; chains: 1; bounding box: 29×31×40 Å

InterPro domains:
  IPR013234 PIGA, GPI anchor biosynthesis [PF08288] (1-79)

pLDDT: mean 82.56, std 15.06, range [42.66, 98.06]

Secondary structure (DSSP, 8-state):
--SS-------PPP-GGG-PPP-TTTTHHHHHHHHHHTT-SEEEEE-TT-HHHHHHHHHHHHTT-EEEEE------TTSHHHHHHHHH-

Sequence (89 aa):
MTGGLKVYYVPWRPFLMKNTLPTFYGTLPIIRTILIREKISLVHGHRAFSTLCHEALMHAHTMGYKVVFTDHSLYGFADVGSIHMNKVL